Protein AF-A0AA38NUJ7-F1 (afdb_monomer_lite)

pLDDT: mean 80.72, std 14.23, range [39.41, 97.81]

Radius of gyration: 28.94 Å; chains: 1; bounding box: 55×50×82 Å

Foldseek 3Di:
DLVLLVVLLVLVVVLVVVVVVDDDDVCVVVSVVSVVVSVVCLVVLLVVLVVLQVVLVVQVVCVVVVVDDPPDDRDDRDDSVCSNVDDPPDPSPQPPPVDPPDPPDDDDCCRVPPVNVVVVVVVVVVVVVVVVVVVVVVVVVVVVVVVVVVVVVVVVVVVVCVVVVCPVVPVVVPD

Organism: NCBI:txid153919

Structure (mmCIF, N/CA/C/O backbone):
data_AF-A0AA38NUJ7-F1
#
_entry.id   AF-A0AA38NUJ7-F1
#
loop_
_atom_site.group_PDB
_atom_site.id
_atom_site.type_symbol
_atom_site.label_atom_id
_atom_site.label_alt_id
_atom_site.label_comp_id
_atom_site.label_asym_id
_atom_site.label_entity_id
_atom_site.label_seq_id
_atom_site.pdbx_PDB_ins_code
_atom_site.Cartn_x
_atom_site.Cartn_y
_atom_site.Cartn_z
_atom_site.occupancy
_atom_site.B_iso_or_equiv
_atom_site.auth_seq_id
_atom_site.auth_comp_id
_atom_site.auth_asym_id
_atom_site.auth_atom_id
_atom_site.pdbx_PDB_model_num
ATOM 1 N N . LEU A 1 1 ? 16.367 0.288 -6.755 1.00 78.50 1 LEU A N 1
ATOM 2 C CA . LEU A 1 1 ? 15.244 1.238 -6.542 1.00 78.50 1 LEU A CA 1
ATOM 3 C C . LEU A 1 1 ? 14.129 0.583 -5.737 1.00 78.50 1 LEU A C 1
ATOM 5 O O . LEU A 1 1 ? 13.836 1.089 -4.664 1.00 78.50 1 LEU A O 1
ATOM 9 N N . ARG A 1 2 ? 13.619 -0.570 -6.193 1.00 77.00 2 ARG A N 1
ATOM 10 C CA . ARG A 1 2 ? 12.658 -1.440 -5.487 1.00 77.00 2 ARG A CA 1
ATOM 11 C C . ARG A 1 2 ? 12.927 -1.575 -3.988 1.00 77.00 2 ARG A C 1
ATOM 13 O O . ARG A 1 2 ? 12.174 -1.025 -3.203 1.00 77.00 2 ARG A O 1
ATOM 20 N N . ALA A 1 3 ? 14.082 -2.123 -3.600 1.00 81.38 3 ALA A N 1
ATOM 21 C CA . ALA A 1 3 ? 14.458 -2.275 -2.188 1.00 81.38 3 ALA A CA 1
ATOM 22 C C . ALA A 1 3 ? 14.361 -0.975 -1.360 1.00 81.38 3 ALA A C 1
ATOM 24 O O . ALA A 1 3 ? 13.964 -1.012 -0.200 1.00 81.38 3 ALA A O 1
ATOM 25 N N . LYS A 1 4 ? 14.669 0.191 -1.952 1.00 83.19 4 LYS A N 1
ATOM 26 C CA . LYS A 1 4 ? 14.537 1.488 -1.266 1.00 83.19 4 LYS A CA 1
ATOM 27 C C . LYS A 1 4 ? 13.076 1.916 -1.104 1.00 83.19 4 LYS A C 1
ATOM 29 O O . LYS A 1 4 ? 12.737 2.478 -0.069 1.00 83.19 4 LYS A O 1
ATOM 34 N N . LEU A 1 5 ? 12.228 1.654 -2.099 1.00 82.31 5 LEU A N 1
ATOM 35 C CA . LEU A 1 5 ? 10.787 1.921 -2.030 1.00 82.31 5 LEU A CA 1
ATOM 36 C C . LEU A 1 5 ? 10.102 0.990 -1.026 1.00 82.31 5 LEU A C 1
ATOM 38 O O . LEU A 1 5 ? 9.347 1.458 -0.181 1.00 82.31 5 LEU A O 1
ATOM 42 N N . THR A 1 6 ? 10.440 -0.299 -1.058 1.00 81.06 6 THR A N 1
ATOM 43 C CA . THR A 1 6 ? 9.957 -1.314 -0.119 1.00 81.06 6 THR A CA 1
ATOM 44 C C . THR A 1 6 ? 10.355 -0.979 1.319 1.00 81.06 6 THR A C 1
ATOM 46 O O . THR A 1 6 ? 9.494 -0.927 2.194 1.00 81.06 6 THR A O 1
ATOM 49 N N . ALA A 1 7 ? 11.633 -0.663 1.564 1.00 84.56 7 ALA A N 1
ATOM 50 C CA . ALA A 1 7 ? 12.105 -0.243 2.883 1.00 84.56 7 ALA A CA 1
ATOM 51 C C . ALA A 1 7 ? 11.370 1.013 3.374 1.00 84.56 7 ALA A C 1
ATOM 53 O O . ALA A 1 7 ? 10.882 1.038 4.500 1.00 84.56 7 ALA A O 1
ATOM 54 N N . ARG A 1 8 ? 11.206 2.023 2.508 1.00 84.62 8 ARG A N 1
ATOM 55 C CA . ARG A 1 8 ? 10.468 3.247 2.847 1.00 84.62 8 ARG A CA 1
ATOM 56 C C . ARG A 1 8 ? 9.000 2.965 3.180 1.00 84.62 8 ARG A C 1
ATOM 58 O O . ARG A 1 8 ? 8.477 3.568 4.115 1.00 84.62 8 ARG A O 1
ATOM 65 N N . LYS A 1 9 ? 8.328 2.082 2.430 1.00 83.12 9 LYS A N 1
ATOM 66 C CA . LYS A 1 9 ? 6.929 1.689 2.683 1.00 83.12 9 LYS A CA 1
ATOM 67 C C . LYS A 1 9 ? 6.795 1.036 4.058 1.00 83.12 9 LYS A C 1
ATOM 69 O O . LYS A 1 9 ? 5.996 1.494 4.864 1.00 83.12 9 LYS A O 1
ATOM 74 N N . PHE A 1 10 ? 7.644 0.057 4.371 1.00 83.12 10 PHE A N 1
ATOM 75 C CA . PHE A 1 10 ? 7.625 -0.600 5.680 1.00 83.12 10 PHE A CA 1
ATOM 76 C C . PHE A 1 10 ? 7.986 0.336 6.839 1.00 83.12 10 PHE A C 1
ATOM 78 O O . PHE A 1 10 ? 7.387 0.237 7.910 1.00 83.12 10 PHE A O 1
ATOM 85 N N . GLU A 1 11 ? 8.929 1.261 6.641 1.00 82.56 11 GLU A N 1
ATOM 86 C CA . GLU A 1 11 ? 9.252 2.296 7.632 1.00 82.56 11 GLU A CA 1
ATOM 87 C C . GLU A 1 11 ? 8.034 3.180 7.938 1.00 82.56 11 GLU A C 1
ATOM 89 O O . GLU A 1 11 ? 7.756 3.456 9.107 1.00 82.56 11 GLU A O 1
ATOM 94 N N . ARG A 1 12 ? 7.265 3.565 6.910 1.00 81.50 12 ARG A N 1
ATOM 95 C CA . ARG A 1 12 ? 6.028 4.344 7.067 1.00 81.50 12 ARG A CA 1
ATOM 96 C C . ARG A 1 12 ? 4.909 3.541 7.735 1.00 81.50 12 ARG A C 1
ATOM 98 O O . ARG A 1 12 ? 4.315 4.023 8.694 1.00 81.50 12 ARG A O 1
ATOM 105 N N . ASP A 1 13 ? 4.674 2.303 7.311 1.00 80.69 13 ASP A N 1
ATOM 106 C CA . ASP A 1 13 ? 3.643 1.441 7.906 1.00 80.69 13 ASP A CA 1
ATOM 107 C C . ASP A 1 13 ? 3.924 1.155 9.389 1.00 80.69 13 ASP A C 1
ATOM 109 O O . ASP A 1 13 ? 3.007 1.064 10.209 1.00 80.69 13 ASP A O 1
ATOM 113 N N . ARG A 1 14 ? 5.205 1.026 9.761 1.00 79.62 14 ARG A N 1
ATOM 114 C CA . ARG A 1 14 ? 5.621 0.859 11.157 1.00 79.62 14 ARG A CA 1
ATOM 115 C C . ARG A 1 14 ? 5.268 2.088 11.999 1.00 79.62 14 ARG A C 1
ATOM 117 O O . ARG A 1 14 ? 4.772 1.903 13.109 1.00 79.62 14 ARG A O 1
ATOM 124 N N . LEU A 1 15 ? 5.472 3.298 11.470 1.00 73.31 15 LEU A N 1
ATOM 125 C CA . LEU A 1 15 ? 5.084 4.557 12.123 1.00 73.31 15 LEU A CA 1
ATOM 126 C C . LEU A 1 15 ? 3.566 4.664 12.318 1.00 73.31 15 LEU A C 1
ATOM 128 O O . LEU A 1 15 ? 3.093 4.983 13.411 1.00 73.31 15 LEU A O 1
ATOM 132 N N . GLU A 1 16 ? 2.794 4.344 11.280 1.00 74.44 16 GLU A N 1
ATOM 133 C CA . GLU A 1 16 ? 1.329 4.398 11.333 1.00 74.44 16 GLU A CA 1
ATOM 134 C C . GLU A 1 16 ? 0.752 3.390 12.346 1.00 74.44 16 GLU A C 1
ATOM 136 O O . GLU A 1 16 ? -0.205 3.690 13.064 1.00 74.44 16 GLU A O 1
ATOM 141 N N . ARG A 1 17 ? 1.350 2.195 12.469 1.00 71.12 17 ARG A N 1
ATOM 142 C CA . ARG A 1 17 ? 0.925 1.182 13.453 1.00 71.12 17 ARG A CA 1
ATOM 143 C C . ARG A 1 17 ? 1.297 1.541 14.889 1.00 71.12 17 ARG A C 1
ATOM 145 O O . ARG A 1 17 ? 0.504 1.241 15.781 1.00 71.12 17 ARG A O 1
ATOM 152 N N . SER A 1 18 ? 2.458 2.158 15.131 1.00 63.31 18 SER A N 1
ATOM 153 C CA . SER A 1 18 ? 2.802 2.654 16.473 1.00 63.31 18 SER A CA 1
ATOM 154 C C . SER A 1 18 ? 1.835 3.746 16.928 1.00 63.31 18 SER A C 1
ATOM 156 O O . SER A 1 18 ? 1.390 3.725 18.070 1.00 63.31 18 SER A O 1
ATOM 158 N N . PHE A 1 19 ? 1.404 4.621 16.012 1.00 61.31 19 PHE A N 1
ATOM 159 C CA . PHE A 1 19 ? 0.452 5.694 16.307 1.00 61.31 19 PHE A CA 1
ATOM 160 C C . PHE A 1 19 ? -0.906 5.179 16.811 1.00 61.31 19 PHE A C 1
ATOM 162 O O . PHE A 1 19 ? -1.463 5.716 17.761 1.00 61.31 19 PHE A O 1
ATOM 169 N N . ARG A 1 20 ? -1.428 4.088 16.230 1.00 63.75 20 ARG A N 1
ATOM 170 C CA . ARG A 1 20 ? -2.703 3.485 16.673 1.00 63.75 20 ARG A CA 1
ATOM 171 C C . ARG A 1 20 ? -2.634 2.845 18.064 1.00 63.75 20 ARG A C 1
ATOM 173 O O . ARG A 1 20 ? -3.677 2.503 18.610 1.00 63.75 20 ARG A O 1
ATOM 180 N N . ARG A 1 21 ? -1.432 2.630 18.614 1.00 61.84 21 ARG A N 1
ATOM 181 C CA . ARG A 1 21 ? -1.226 1.933 19.892 1.00 61.84 21 ARG A CA 1
ATOM 182 C C . ARG A 1 21 ? -0.945 2.866 21.071 1.00 61.84 21 ARG A C 1
ATOM 184 O O . ARG A 1 21 ? -1.144 2.425 22.197 1.00 61.84 21 ARG A O 1
ATOM 191 N N . GLN A 1 22 ? -0.514 4.111 20.851 1.00 57.75 22 GLN A N 1
ATOM 192 C CA . GLN A 1 22 ? -0.066 5.003 21.928 1.00 57.75 22 GLN A CA 1
ATOM 193 C C . GLN A 1 22 ? -0.509 6.458 21.710 1.00 57.75 22 GLN A C 1
ATOM 195 O O . GLN A 1 22 ? -0.141 7.104 20.732 1.00 57.75 22 GLN A O 1
ATOM 200 N N . ILE A 1 23 ? -1.286 6.975 22.666 1.00 56.97 23 ILE A N 1
ATOM 201 C CA . ILE A 1 23 ? -1.686 8.382 22.778 1.00 56.97 23 ILE A CA 1
ATOM 202 C C . ILE A 1 23 ? -0.879 8.976 23.939 1.00 56.97 23 ILE A C 1
ATOM 204 O O . ILE A 1 23 ? -1.382 9.041 25.055 1.00 56.97 23 ILE A O 1
ATOM 208 N N . ASP A 1 24 ? 0.382 9.362 23.722 1.00 58.28 24 ASP A N 1
ATOM 209 C CA . ASP A 1 24 ? 1.129 10.096 24.753 1.00 58.28 24 ASP A CA 1
ATOM 210 C C . ASP A 1 24 ? 2.102 11.148 24.184 1.00 58.28 24 ASP A C 1
ATOM 212 O O . ASP A 1 24 ? 2.649 11.022 23.086 1.00 58.28 24 ASP A O 1
ATOM 216 N N . SER A 1 25 ? 2.286 12.246 24.924 1.00 60.28 25 SER A N 1
ATOM 217 C CA . SER A 1 25 ? 2.902 13.499 24.437 1.00 60.28 25 SER A CA 1
ATOM 218 C C . SER A 1 25 ? 4.429 13.423 24.243 1.00 60.28 25 SER A C 1
ATOM 220 O O . SER A 1 25 ? 4.992 14.108 23.383 1.00 60.28 25 SER A O 1
ATOM 222 N N . SER A 1 26 ? 5.116 12.568 25.006 1.00 63.22 26 SER A N 1
ATOM 223 C CA . SER A 1 26 ? 6.579 12.388 24.966 1.00 63.22 26 SER A CA 1
ATOM 224 C C . SER A 1 26 ? 7.073 11.734 23.667 1.00 63.22 26 SER A C 1
ATOM 226 O O . SER A 1 26 ? 8.192 12.000 23.220 1.00 63.22 26 SER A O 1
ATOM 228 N N . GLU A 1 27 ? 6.220 10.954 23.004 1.00 64.50 27 GLU A N 1
ATOM 229 C CA . GLU A 1 27 ? 6.563 10.191 21.803 1.00 64.50 27 GLU A CA 1
ATOM 230 C C . GLU A 1 27 ? 6.464 11.027 20.513 1.00 64.50 27 GLU A C 1
ATOM 232 O O . GLU A 1 27 ? 7.077 10.691 19.500 1.00 64.50 27 GLU A O 1
ATOM 237 N N . ARG A 1 28 ? 5.818 12.203 20.567 1.00 65.69 28 ARG A N 1
ATOM 238 C CA . ARG A 1 28 ? 5.727 13.161 19.445 1.00 65.69 28 ARG A CA 1
ATOM 239 C C . ARG A 1 28 ? 7.088 13.627 18.922 1.00 65.69 28 ARG A C 1
ATOM 241 O O . ARG A 1 28 ? 7.255 13.851 17.726 1.00 65.69 28 ARG A O 1
ATOM 248 N N . LYS A 1 29 ? 8.087 13.760 19.801 1.00 69.75 29 LYS A N 1
ATOM 249 C CA . LYS A 1 29 ? 9.453 14.158 19.406 1.00 69.75 29 LYS A CA 1
ATOM 250 C C . LYS A 1 29 ? 10.195 13.027 18.689 1.00 69.75 29 LYS A C 1
ATOM 252 O O . LYS A 1 29 ? 10.901 13.283 17.717 1.00 69.75 29 LYS A O 1
ATOM 257 N N . LEU A 1 30 ? 10.004 11.784 19.137 1.00 69.06 30 LEU A N 1
ATOM 258 C CA . LEU A 1 30 ? 10.519 10.580 18.471 1.00 69.06 30 LEU A CA 1
ATOM 259 C C . LEU A 1 30 ? 9.860 10.376 17.101 1.00 69.06 30 LEU A C 1
ATOM 261 O O . LEU A 1 30 ? 10.546 10.043 16.132 1.00 69.06 30 LEU A O 1
ATOM 265 N N . GLN A 1 31 ? 8.557 10.649 17.003 1.00 68.88 31 GLN A N 1
ATOM 266 C CA . GLN A 1 31 ? 7.804 10.642 15.748 1.00 68.88 31 GLN A CA 1
ATOM 267 C C . GLN A 1 31 ? 8.374 11.659 14.763 1.00 68.88 31 GLN A C 1
ATOM 269 O O . GLN A 1 31 ? 8.784 11.266 13.677 1.00 68.88 31 GLN A O 1
ATOM 274 N N . HIS A 1 32 ? 8.512 12.928 15.164 1.00 74.94 32 HIS A N 1
ATOM 275 C CA . HIS A 1 32 ? 9.083 13.968 14.302 1.00 74.94 32 HIS A CA 1
ATOM 276 C C . HIS A 1 32 ? 10.490 13.595 13.818 1.00 74.94 32 HIS A C 1
ATOM 278 O O . HIS A 1 32 ? 10.800 13.709 12.636 1.00 74.94 32 HIS A O 1
ATOM 284 N N . HIS A 1 33 ? 11.335 13.060 14.706 1.00 78.00 33 HIS A N 1
ATOM 285 C CA . HIS A 1 33 ? 12.674 12.603 14.331 1.00 78.00 33 HIS A CA 1
ATOM 286 C C . HIS A 1 33 ? 12.662 11.482 13.287 1.00 78.00 33 HIS A C 1
ATOM 288 O O . HIS A 1 33 ? 13.510 11.468 12.387 1.00 78.00 33 HIS A O 1
ATOM 294 N N . THR A 1 34 ? 11.722 10.546 13.413 1.00 70.94 34 THR A N 1
ATOM 295 C CA . THR A 1 34 ? 11.612 9.385 12.526 1.00 70.94 34 THR A CA 1
ATOM 296 C C . THR A 1 34 ? 10.945 9.760 11.202 1.00 70.94 34 THR A C 1
ATOM 298 O O . THR A 1 34 ? 11.441 9.374 10.146 1.00 70.94 34 THR A O 1
ATOM 301 N N . GLU A 1 35 ? 9.898 10.587 11.221 1.00 79.62 35 GLU A N 1
ATOM 302 C CA . GLU A 1 35 ? 9.297 11.182 10.023 1.00 79.62 35 GLU A CA 1
ATOM 303 C C . GLU A 1 35 ? 10.316 12.004 9.236 1.00 79.62 35 GLU A C 1
ATOM 305 O O . GLU A 1 35 ? 10.423 11.852 8.020 1.00 79.62 35 GLU A O 1
ATOM 310 N N . ASP A 1 36 ? 11.119 12.824 9.915 1.00 82.88 36 ASP A N 1
ATOM 311 C CA . ASP A 1 36 ? 12.195 13.566 9.269 1.00 82.88 36 ASP A CA 1
ATOM 312 C C . ASP A 1 36 ? 13.250 12.624 8.686 1.00 82.88 36 ASP A C 1
ATOM 314 O O . ASP A 1 36 ? 13.791 12.882 7.613 1.00 82.88 36 ASP A O 1
ATOM 318 N N . ALA A 1 37 ? 13.572 11.522 9.371 1.00 80.12 37 ALA A N 1
ATOM 319 C CA . ALA A 1 37 ? 14.517 10.532 8.859 1.00 80.12 37 ALA A CA 1
ATOM 320 C C . ALA A 1 37 ? 14.010 9.865 7.575 1.00 80.12 37 ALA A C 1
ATOM 322 O O . ALA A 1 37 ? 14.800 9.691 6.643 1.00 80.12 37 ALA A O 1
ATOM 323 N N . VAL A 1 38 ? 12.709 9.570 7.496 1.00 81.25 38 VAL A N 1
ATOM 324 C CA . VAL A 1 38 ? 12.056 9.081 6.276 1.00 81.25 38 VAL A CA 1
ATOM 325 C C . VAL A 1 38 ? 12.094 10.160 5.188 1.00 81.25 38 VAL A C 1
ATOM 327 O O . VAL A 1 38 ? 12.643 9.916 4.115 1.00 81.25 38 VAL A O 1
ATOM 330 N N . LYS A 1 39 ? 11.631 11.385 5.478 1.00 83.06 39 LYS A N 1
ATOM 331 C CA . LYS A 1 39 ? 11.592 12.507 4.516 1.00 83.06 39 LYS A CA 1
ATOM 332 C C . LYS A 1 39 ? 12.966 12.861 3.947 1.00 83.06 39 LYS A C 1
ATOM 334 O O . LYS A 1 39 ? 13.077 13.183 2.769 1.00 83.06 39 LYS A O 1
ATOM 339 N N . ARG A 1 40 ? 14.041 12.758 4.738 1.00 85.38 40 ARG A N 1
ATOM 340 C CA . ARG A 1 40 ? 15.419 12.999 4.263 1.00 85.38 40 ARG A CA 1
ATOM 341 C C . ARG A 1 40 ? 15.849 12.033 3.154 1.00 85.38 40 ARG A C 1
ATOM 343 O O . ARG A 1 40 ? 16.733 12.369 2.370 1.00 85.38 40 ARG A O 1
ATOM 350 N N . ARG A 1 41 ? 15.260 10.837 3.080 1.00 82.56 41 ARG A N 1
ATOM 351 C CA . ARG A 1 41 ? 15.604 9.814 2.079 1.00 82.56 41 ARG A CA 1
ATOM 352 C C . ARG A 1 41 ? 14.818 9.978 0.776 1.00 82.56 41 ARG A C 1
ATOM 354 O O . ARG A 1 41 ? 15.299 9.526 -0.266 1.00 82.56 41 ARG A O 1
ATOM 361 N N . ASP A 1 42 ? 13.678 10.665 0.813 1.00 86.94 42 ASP A N 1
ATOM 362 C CA . ASP A 1 42 ? 12.760 10.829 -0.322 1.00 86.94 42 ASP A CA 1
ATOM 363 C C . ASP A 1 42 ? 13.429 11.426 -1.572 1.00 86.94 42 ASP A C 1
ATOM 365 O O . ASP A 1 42 ? 13.339 10.798 -2.632 1.00 86.94 42 ASP A O 1
ATOM 369 N N . PRO A 1 43 ? 14.210 12.525 -1.492 1.00 89.06 43 PRO A N 1
ATOM 370 C CA . PRO A 1 43 ? 14.864 13.095 -2.672 1.00 89.06 43 PRO A CA 1
ATOM 371 C C . PRO A 1 43 ? 15.854 12.128 -3.332 1.00 89.06 43 PRO A C 1
ATOM 373 O O . PRO A 1 43 ? 16.002 12.099 -4.555 1.00 89.06 43 PRO A O 1
ATOM 376 N N . GLY A 1 44 ? 16.531 11.300 -2.530 1.00 89.44 44 GLY A N 1
ATOM 377 C CA . GLY A 1 44 ? 17.456 10.285 -3.031 1.00 89.44 44 GLY A CA 1
ATOM 378 C C . GLY A 1 44 ? 16.739 9.156 -3.772 1.00 89.44 44 GLY A C 1
ATOM 379 O O . GLY A 1 44 ? 17.262 8.635 -4.762 1.00 89.44 44 GLY A O 1
ATOM 380 N N . ILE A 1 45 ? 15.539 8.791 -3.317 1.00 87.00 45 ILE A N 1
ATOM 381 C CA . ILE A 1 45 ? 14.684 7.797 -3.972 1.00 87.00 45 ILE A CA 1
ATOM 382 C C . ILE A 1 45 ? 14.096 8.375 -5.265 1.00 87.00 45 ILE A C 1
ATOM 384 O O . ILE A 1 45 ? 14.177 7.720 -6.304 1.00 87.00 45 ILE A O 1
ATOM 388 N N . GLU A 1 46 ? 13.617 9.621 -5.251 1.00 89.88 46 GLU A N 1
ATOM 389 C CA . GLU A 1 46 ? 13.157 10.320 -6.457 1.00 89.88 46 GLU A CA 1
ATOM 390 C C . GLU A 1 46 ? 14.256 10.442 -7.514 1.00 89.88 46 GLU A C 1
ATOM 392 O O . GLU A 1 46 ? 14.036 10.143 -8.688 1.00 89.88 46 GLU A O 1
ATOM 397 N N . ALA A 1 47 ? 15.464 10.852 -7.118 1.00 90.69 47 ALA A N 1
ATOM 398 C CA . ALA A 1 47 ? 16.593 10.972 -8.034 1.00 90.69 47 ALA A CA 1
ATOM 399 C C . ALA A 1 47 ? 16.976 9.618 -8.652 1.00 90.69 47 ALA A C 1
ATOM 401 O O . ALA A 1 47 ? 17.432 9.557 -9.797 1.00 90.69 47 ALA A O 1
ATOM 402 N N . LEU A 1 48 ? 16.802 8.524 -7.908 1.00 90.00 48 LEU A N 1
ATOM 403 C CA . LEU A 1 48 ? 17.021 7.175 -8.416 1.00 90.00 48 LEU A CA 1
ATOM 404 C C . LEU A 1 48 ? 15.913 6.749 -9.392 1.00 90.00 48 LEU A C 1
ATOM 406 O O . LEU A 1 48 ? 16.228 6.189 -10.439 1.00 90.00 48 LEU A O 1
ATOM 410 N N . ALA A 1 49 ? 14.648 7.068 -9.102 1.00 88.81 49 ALA A N 1
ATOM 411 C CA . ALA A 1 49 ? 13.523 6.837 -10.011 1.00 88.81 49 ALA A CA 1
ATOM 412 C C . ALA A 1 49 ? 13.669 7.616 -11.327 1.00 88.81 49 ALA A C 1
ATOM 414 O O . ALA A 1 49 ? 13.504 7.051 -12.405 1.00 88.81 49 ALA A O 1
ATOM 415 N N . ARG A 1 50 ? 14.086 8.887 -11.266 1.00 90.75 50 ARG A N 1
ATOM 416 C CA . ARG A 1 50 ? 14.373 9.693 -12.466 1.00 90.75 50 ARG A CA 1
ATOM 417 C C . ARG A 1 50 ? 15.485 9.074 -13.313 1.00 90.75 50 ARG A C 1
ATOM 419 O O . ARG A 1 50 ? 15.345 8.988 -14.529 1.00 90.75 50 ARG A O 1
ATOM 426 N N . ARG A 1 51 ? 16.568 8.606 -12.680 1.00 91.81 51 ARG A N 1
ATOM 427 C CA . ARG A 1 51 ? 17.662 7.908 -13.378 1.00 91.81 51 ARG A CA 1
ATOM 428 C C . ARG A 1 51 ? 17.177 6.636 -14.066 1.00 91.81 51 ARG A C 1
ATOM 430 O O . ARG A 1 51 ? 17.464 6.456 -15.244 1.00 91.81 51 ARG A O 1
ATOM 437 N N . TYR A 1 52 ? 16.408 5.808 -13.363 1.00 89.81 52 TYR A N 1
ATOM 438 C CA . TYR A 1 52 ? 15.796 4.608 -13.934 1.00 89.81 52 TYR A CA 1
ATOM 439 C C . TYR A 1 52 ? 14.908 4.932 -15.146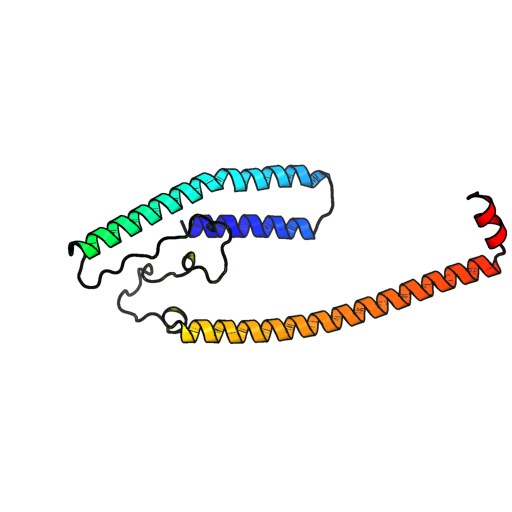 1.00 89.81 52 TYR A C 1
ATOM 441 O O . TYR A 1 52 ? 15.071 4.340 -16.209 1.00 89.81 52 TYR A O 1
ATOM 449 N N . ASN A 1 53 ? 14.033 5.933 -15.039 1.00 90.75 53 ASN A N 1
ATOM 450 C CA . ASN A 1 53 ? 13.165 6.331 -16.150 1.00 90.75 53 ASN A CA 1
ATOM 451 C C . ASN A 1 53 ? 13.955 6.847 -17.359 1.00 90.75 53 ASN A C 1
ATOM 453 O O . ASN A 1 53 ? 13.557 6.613 -18.498 1.00 90.75 53 ASN A O 1
ATOM 457 N N . ASN A 1 54 ? 15.081 7.527 -17.132 1.00 93.12 54 ASN A N 1
ATOM 458 C CA . ASN A 1 54 ? 15.970 7.938 -18.217 1.00 93.12 54 ASN A CA 1
ATOM 459 C C . ASN A 1 54 ? 16.606 6.726 -18.913 1.00 93.12 54 ASN A C 1
ATOM 461 O O . ASN A 1 54 ? 16.648 6.702 -20.138 1.00 93.12 54 ASN A O 1
ATOM 465 N N . LEU A 1 55 ? 17.023 5.699 -18.164 1.00 91.62 55 LEU A N 1
ATOM 466 C CA . LEU A 1 55 ? 17.499 4.432 -18.736 1.00 91.62 55 LEU A CA 1
ATOM 467 C C . LEU A 1 55 ? 16.417 3.747 -19.585 1.00 91.62 55 LEU A C 1
ATOM 469 O O . LEU A 1 55 ? 16.702 3.338 -20.709 1.00 91.62 55 LEU A O 1
ATOM 473 N N . CYS A 1 56 ? 15.171 3.695 -19.103 1.00 89.94 56 CYS A N 1
ATOM 474 C CA . CYS A 1 56 ? 14.045 3.125 -19.856 1.00 89.94 56 CYS A CA 1
ATOM 475 C C . CYS A 1 56 ? 13.819 3.858 -21.189 1.00 89.94 56 CYS A C 1
ATOM 477 O O . CYS A 1 56 ? 13.595 3.225 -22.224 1.00 89.94 56 CYS A O 1
ATOM 479 N N . LYS A 1 57 ? 13.935 5.194 -21.188 1.00 91.94 57 LYS A N 1
ATOM 480 C CA . LYS A 1 57 ? 13.867 6.010 -22.411 1.00 91.94 57 LYS A CA 1
ATOM 481 C C . LYS A 1 57 ? 15.007 5.684 -23.371 1.00 91.94 57 LYS A C 1
ATOM 483 O O . LYS A 1 57 ? 14.736 5.406 -24.535 1.00 91.94 57 LYS A O 1
ATOM 488 N N . SER A 1 58 ? 16.249 5.636 -22.886 1.00 92.50 58 SER A N 1
ATOM 489 C CA . SER A 1 58 ? 17.408 5.282 -23.714 1.00 92.50 58 SER A CA 1
ATOM 490 C C . SER A 1 58 ? 17.269 3.886 -24.332 1.00 92.50 58 SER A C 1
ATOM 492 O O . SER A 1 58 ? 17.563 3.701 -25.510 1.00 92.50 58 SER A O 1
ATOM 494 N N . MET A 1 59 ? 16.778 2.900 -23.573 1.00 89.31 59 MET A N 1
ATOM 495 C CA . MET A 1 59 ? 16.513 1.551 -24.091 1.00 89.31 59 MET A CA 1
ATOM 496 C C . MET A 1 59 ? 15.420 1.557 -25.163 1.00 89.31 59 MET A C 1
ATOM 498 O O . MET A 1 59 ? 15.611 0.977 -26.231 1.00 89.31 59 MET A O 1
ATOM 502 N N . SER A 1 60 ? 14.320 2.275 -24.926 1.00 89.69 60 SER A N 1
ATOM 503 C CA . SER A 1 60 ? 13.235 2.435 -25.906 1.00 89.69 60 SER A CA 1
ATOM 504 C C . SER A 1 60 ? 13.733 3.072 -27.209 1.00 89.69 60 SER A C 1
ATOM 506 O O . SER A 1 60 ? 13.362 2.648 -28.304 1.00 89.69 60 SER A O 1
ATOM 508 N N . GLU A 1 61 ? 14.618 4.064 -27.110 1.00 93.44 61 GLU A N 1
ATOM 509 C CA . GLU A 1 61 ? 15.252 4.692 -28.269 1.00 93.44 61 GLU A CA 1
ATOM 510 C C . GLU A 1 61 ? 16.173 3.727 -29.022 1.00 93.44 61 GLU A C 1
ATOM 512 O O . GLU A 1 61 ? 16.114 3.677 -30.251 1.00 93.44 61 GLU A O 1
ATOM 517 N N . MET A 1 62 ? 16.981 2.925 -28.322 1.00 91.50 62 MET A N 1
ATOM 518 C CA . MET A 1 62 ? 17.842 1.916 -28.953 1.00 91.50 62 MET A CA 1
ATOM 519 C C . MET A 1 62 ? 17.038 0.832 -29.680 1.00 91.50 62 MET A C 1
ATOM 521 O O . MET A 1 62 ? 17.412 0.444 -30.789 1.00 91.50 62 MET A O 1
ATOM 525 N N . ILE A 1 63 ? 15.915 0.393 -29.101 1.00 89.75 63 ILE A N 1
ATOM 526 C CA . ILE A 1 63 ? 14.979 -0.544 -29.740 1.00 89.75 63 ILE A CA 1
ATOM 527 C C . ILE A 1 63 ? 14.387 0.088 -31.003 1.00 89.75 63 ILE A C 1
ATOM 529 O O . ILE A 1 63 ? 14.448 -0.508 -32.079 1.00 89.75 63 ILE A O 1
ATOM 533 N N . ARG A 1 64 ? 13.905 1.335 -30.916 1.00 91.00 64 ARG A N 1
ATOM 534 C CA . ARG A 1 64 ? 13.367 2.078 -32.069 1.00 91.00 64 ARG A CA 1
ATOM 535 C C . ARG A 1 64 ? 14.395 2.235 -33.193 1.00 91.00 64 ARG A C 1
ATOM 537 O O . ARG A 1 64 ? 14.047 2.123 -34.364 1.00 91.00 64 ARG A O 1
ATOM 544 N N . LEU A 1 65 ? 15.658 2.482 -32.845 1.00 93.69 65 LEU A N 1
ATOM 545 C CA . LEU A 1 65 ? 16.769 2.613 -33.793 1.00 93.69 65 LEU A CA 1
ATOM 546 C C . LEU A 1 65 ? 17.296 1.261 -34.313 1.00 93.69 65 LEU A C 1
ATOM 548 O O . LEU A 1 65 ? 18.274 1.256 -35.060 1.00 93.69 65 LEU A O 1
ATOM 552 N N . LYS A 1 66 ? 16.682 0.128 -33.929 1.00 86.94 66 LYS A N 1
ATOM 553 C CA . LYS A 1 66 ? 17.115 -1.244 -34.259 1.00 86.94 66 LYS A CA 1
ATOM 554 C C . LYS A 1 66 ? 18.569 -1.543 -33.874 1.00 86.94 66 LYS A C 1
ATOM 556 O O . LYS A 1 66 ? 19.253 -2.316 -34.536 1.00 86.94 66 LYS A O 1
ATOM 561 N N . ARG A 1 67 ? 19.047 -0.907 -32.801 1.00 89.88 67 ARG A N 1
ATOM 562 C CA . ARG A 1 67 ? 20.377 -1.142 -32.211 1.00 89.88 67 ARG A CA 1
ATOM 563 C C . ARG A 1 67 ? 20.333 -2.096 -31.016 1.00 89.88 67 ARG A C 1
ATOM 565 O O . ARG A 1 67 ? 21.380 -2.428 -30.475 1.00 89.88 67 ARG A O 1
ATOM 572 N N . ALA A 1 68 ? 19.137 -2.498 -30.593 1.00 86.62 68 ALA A N 1
ATOM 573 C CA . ALA A 1 68 ? 18.931 -3.477 -29.536 1.00 86.62 68 ALA A CA 1
ATOM 574 C C . ALA A 1 68 ? 18.883 -4.914 -30.102 1.00 86.62 68 ALA A C 1
ATOM 576 O O . ALA A 1 68 ? 18.578 -5.084 -31.287 1.00 86.62 68 ALA A O 1
ATOM 577 N N . PRO A 1 69 ? 19.152 -5.940 -29.273 1.00 85.56 69 PRO A N 1
ATOM 578 C CA . PRO A 1 69 ? 18.970 -7.343 -29.6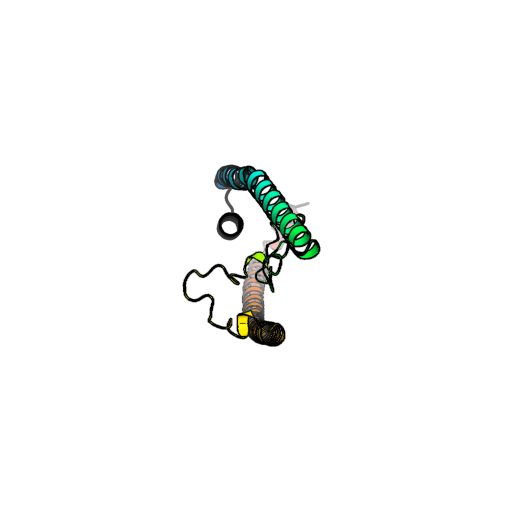41 1.00 85.56 69 PRO A CA 1
ATOM 579 C C . PRO A 1 69 ? 17.559 -7.653 -30.161 1.00 85.56 69 PRO A C 1
ATOM 581 O O . PRO A 1 69 ? 16.590 -6.955 -29.847 1.00 85.56 69 PRO A O 1
ATOM 584 N N . MET A 1 70 ? 17.438 -8.724 -30.949 1.00 74.12 70 MET A N 1
ATOM 585 C CA . MET A 1 70 ? 16.145 -9.188 -31.455 1.00 74.12 70 MET A CA 1
ATOM 586 C C . MET A 1 70 ? 15.216 -9.526 -30.280 1.00 74.12 70 MET A C 1
ATOM 588 O O . MET A 1 70 ? 15.643 -10.163 -29.323 1.00 74.12 70 MET A O 1
ATOM 592 N N . ASN A 1 71 ? 13.961 -9.074 -30.355 1.00 76.31 71 ASN A N 1
ATOM 593 C CA . ASN A 1 71 ? 12.940 -9.210 -29.305 1.00 76.31 71 ASN A CA 1
ATOM 594 C C . ASN A 1 71 ? 13.239 -8.475 -27.982 1.00 76.31 71 ASN A C 1
ATOM 596 O O . ASN A 1 71 ? 12.581 -8.743 -26.980 1.00 76.31 71 ASN A O 1
ATOM 600 N N . ALA A 1 72 ? 14.180 -7.524 -27.955 1.00 79.00 72 ALA A N 1
ATOM 601 C CA . ALA A 1 72 ? 14.389 -6.692 -26.773 1.00 79.00 72 ALA A CA 1
ATOM 602 C C . ALA A 1 72 ? 13.153 -5.821 -26.477 1.00 79.00 72 ALA A C 1
ATOM 604 O O . ALA A 1 72 ? 12.695 -5.059 -27.332 1.00 79.00 72 ALA A O 1
ATOM 605 N N . VAL A 1 73 ? 12.650 -5.901 -25.243 1.00 81.69 73 VAL A N 1
ATOM 606 C CA . VAL A 1 73 ? 11.529 -5.096 -24.736 1.00 81.69 73 VAL A CA 1
ATOM 607 C C . VAL A 1 73 ? 12.059 -4.099 -23.707 1.00 81.69 73 VAL A C 1
ATOM 609 O O . VAL A 1 73 ? 12.842 -4.455 -22.828 1.00 81.69 73 VAL A O 1
ATOM 612 N N . ALA A 1 74 ? 11.662 -2.829 -23.823 1.00 83.50 74 ALA A N 1
ATOM 613 C CA . ALA A 1 74 ? 12.043 -1.815 -22.845 1.00 83.50 74 ALA A CA 1
ATOM 614 C C . ALA A 1 74 ? 11.265 -2.013 -21.531 1.00 83.50 74 ALA A C 1
ATOM 616 O O . ALA A 1 74 ? 10.056 -2.252 -21.581 1.00 83.50 74 ALA A O 1
ATOM 617 N N . PRO A 1 75 ? 11.909 -1.837 -20.365 1.00 83.12 75 PRO A N 1
ATOM 618 C CA . PRO A 1 75 ? 11.207 -1.823 -19.087 1.00 83.12 75 PRO A CA 1
ATOM 619 C C . PRO A 1 75 ? 10.189 -0.677 -19.000 1.00 83.12 75 PRO A C 1
ATOM 621 O O . PRO A 1 75 ? 10.386 0.395 -19.583 1.00 83.12 75 PRO A O 1
ATOM 624 N N . LEU A 1 76 ? 9.121 -0.882 -18.223 1.00 82.81 76 LEU A N 1
ATOM 625 C CA . LEU A 1 76 ? 8.099 0.135 -17.982 1.00 82.81 76 LEU A CA 1
ATOM 626 C C . LEU A 1 76 ? 8.640 1.256 -17.071 1.00 82.81 76 LEU A C 1
ATOM 628 O O . LEU A 1 76 ? 9.185 0.974 -16.002 1.00 82.81 76 LEU A O 1
ATOM 632 N N . PRO A 1 77 ? 8.486 2.539 -17.448 1.00 85.12 77 PRO A N 1
ATOM 633 C CA . PRO A 1 77 ? 8.892 3.649 -16.597 1.00 85.12 77 PRO A CA 1
ATOM 634 C C . PRO A 1 77 ? 7.989 3.762 -15.362 1.00 85.12 77 PRO A C 1
ATOM 636 O O . PRO A 1 77 ? 6.779 3.565 -15.431 1.00 85.12 77 PRO A O 1
ATOM 639 N N . ILE A 1 78 ? 8.574 4.165 -14.235 1.00 84.12 78 ILE A N 1
ATOM 640 C CA . ILE A 1 78 ? 7.866 4.307 -12.958 1.00 84.12 78 ILE A CA 1
ATOM 641 C C . ILE A 1 78 ? 7.217 5.698 -12.875 1.00 84.12 78 ILE A C 1
ATOM 643 O O . ILE A 1 78 ? 7.912 6.705 -13.083 1.00 84.12 78 ILE A O 1
ATOM 647 N N . PRO A 1 79 ? 5.926 5.807 -12.517 1.00 83.19 79 PRO A N 1
ATOM 648 C CA . PRO A 1 79 ? 5.271 7.093 -12.311 1.00 83.19 79 PRO A CA 1
ATOM 649 C C . PRO A 1 79 ? 5.891 7.827 -11.115 1.00 83.19 79 PRO A C 1
ATOM 651 O O . PRO A 1 79 ? 5.739 7.443 -9.960 1.00 83.19 79 PRO A O 1
ATOM 654 N N . THR A 1 80 ? 6.597 8.931 -11.371 1.00 82.06 80 THR A N 1
ATOM 655 C CA . THR A 1 80 ? 7.290 9.673 -10.303 1.00 8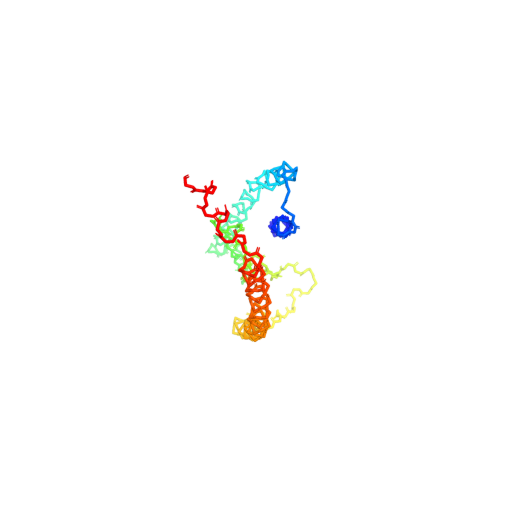2.06 80 THR A CA 1
ATOM 656 C C . THR A 1 80 ? 6.350 10.491 -9.420 1.00 82.06 80 THR A C 1
ATOM 658 O O . THR A 1 80 ? 6.740 10.854 -8.318 1.00 82.06 80 THR A O 1
ATOM 661 N N . LYS A 1 81 ? 5.136 10.811 -9.897 1.00 80.69 81 LYS A N 1
ATOM 662 C CA . LYS A 1 81 ? 4.131 11.568 -9.126 1.00 80.69 81 LYS A CA 1
ATOM 663 C C . LYS A 1 81 ? 3.537 10.743 -7.982 1.00 80.69 81 LYS A C 1
ATOM 665 O O . LYS A 1 81 ? 3.268 11.288 -6.921 1.00 80.69 81 LYS A O 1
ATOM 670 N N . GLU A 1 82 ? 3.390 9.441 -8.194 1.00 78.81 82 GLU A N 1
ATOM 671 C CA . GLU A 1 82 ? 2.781 8.495 -7.249 1.00 78.81 82 GLU A CA 1
ATOM 672 C C . GLU A 1 82 ? 3.829 7.558 -6.634 1.00 78.81 82 GLU A C 1
ATOM 674 O O . GLU A 1 82 ? 3.501 6.557 -6.011 1.00 78.81 82 GLU A O 1
ATOM 679 N N . LEU A 1 83 ? 5.113 7.922 -6.738 1.00 82.62 83 LEU A N 1
ATOM 680 C CA . LEU A 1 83 ? 6.256 7.091 -6.348 1.00 82.62 83 LEU A CA 1
ATOM 681 C C . LEU A 1 83 ? 6.192 6.572 -4.901 1.00 82.62 83 LEU A C 1
ATOM 683 O O . LEU A 1 83 ? 6.778 5.541 -4.586 1.00 82.62 83 LEU A O 1
ATOM 687 N N . PHE A 1 84 ? 5.518 7.299 -4.010 1.00 83.69 84 PHE A N 1
ATOM 688 C CA . PHE A 1 84 ? 5.377 6.945 -2.595 1.00 83.69 84 PHE A CA 1
ATOM 689 C C . PHE A 1 84 ? 3.975 6.458 -2.212 1.00 83.69 84 PHE A C 1
ATOM 691 O O . PHE A 1 84 ? 3.776 6.003 -1.079 1.00 83.69 84 PHE A O 1
ATOM 698 N N . SER A 1 85 ? 3.033 6.510 -3.154 1.00 81.00 85 SER A N 1
ATOM 699 C CA . SER A 1 85 ? 1.683 5.956 -3.038 1.00 81.00 85 SER A CA 1
ATOM 700 C C . SER A 1 85 ? 1.662 4.515 -3.550 1.00 81.00 85 SER A C 1
ATOM 702 O O . SER A 1 85 ? 0.813 4.149 -4.351 1.00 81.00 85 SER A O 1
ATOM 704 N N . LEU A 1 86 ? 2.644 3.723 -3.111 1.00 75.56 86 LEU A N 1
ATOM 705 C CA . LEU A 1 86 ? 2.898 2.404 -3.670 1.00 75.56 86 LEU A CA 1
ATOM 706 C C . LEU A 1 86 ? 1.774 1.428 -3.289 1.00 75.56 86 LEU A C 1
ATOM 708 O O . LEU A 1 86 ? 1.674 1.054 -2.110 1.00 75.56 86 LEU A O 1
ATOM 712 N N . ASP A 1 87 ? 0.981 0.978 -4.253 1.00 74.94 87 ASP A N 1
ATOM 713 C CA . ASP A 1 87 ? -0.011 -0.081 -4.054 1.00 74.94 87 ASP A CA 1
ATOM 714 C C . ASP A 1 87 ? 0.611 -1.468 -4.291 1.00 74.94 87 ASP A C 1
ATOM 716 O O . ASP A 1 87 ? 1.742 -1.586 -4.760 1.00 74.94 87 ASP A O 1
ATOM 720 N N . ILE A 1 88 ? -0.070 -2.535 -3.877 1.00 67.00 88 ILE A N 1
ATOM 721 C CA . ILE A 1 88 ? 0.351 -3.933 -4.066 1.00 67.00 88 ILE A CA 1
ATOM 722 C C . ILE A 1 88 ? 0.360 -4.298 -5.560 1.00 67.00 88 ILE A C 1
ATOM 724 O O . ILE A 1 88 ? 1.172 -5.116 -5.983 1.00 67.00 88 ILE A O 1
ATOM 728 N N . ASP A 1 89 ? -0.485 -3.642 -6.353 1.00 67.94 89 ASP A N 1
ATOM 729 C CA . ASP A 1 89 ? -0.658 -3.910 -7.782 1.00 67.94 89 ASP A CA 1
ATOM 730 C C . ASP A 1 89 ? 0.319 -3.140 -8.684 1.00 67.94 89 ASP A C 1
ATOM 732 O O . ASP A 1 89 ? 0.320 -3.325 -9.903 1.00 67.94 89 ASP A O 1
ATOM 736 N N . ASP A 1 90 ? 1.162 -2.280 -8.111 1.00 76.88 90 ASP A N 1
ATOM 737 C CA . ASP A 1 90 ? 2.098 -1.478 -8.889 1.00 76.88 90 ASP A CA 1
ATOM 738 C C . ASP A 1 90 ? 3.162 -2.352 -9.571 1.00 76.88 90 ASP A C 1
ATOM 740 O O . ASP A 1 90 ? 3.826 -3.173 -8.939 1.00 76.88 90 ASP A O 1
ATOM 744 N N . SER A 1 91 ? 3.431 -2.079 -10.852 1.00 71.31 91 SER A N 1
ATOM 745 C CA . SER A 1 91 ? 4.460 -2.761 -11.671 1.00 71.31 91 SER A CA 1
ATOM 746 C C . SER A 1 91 ? 5.881 -2.731 -11.087 1.00 71.31 91 SER A C 1
ATOM 748 O O . SER A 1 91 ? 6.775 -3.471 -11.500 1.00 71.31 91 SER A O 1
ATOM 750 N N . ILE A 1 92 ? 6.120 -1.888 -10.081 1.00 73.12 92 ILE A N 1
ATOM 751 C CA . ILE A 1 92 ? 7.363 -1.886 -9.312 1.00 73.12 92 ILE A CA 1
ATOM 752 C C . ILE A 1 92 ? 7.632 -3.229 -8.621 1.00 73.12 92 ILE A C 1
ATOM 754 O O . ILE A 1 92 ? 8.799 -3.532 -8.369 1.00 73.12 92 ILE A O 1
ATOM 758 N N . TRP A 1 93 ? 6.590 -4.014 -8.339 1.00 72.31 93 TRP A N 1
ATOM 759 C CA . TRP A 1 93 ? 6.674 -5.332 -7.713 1.00 72.31 93 TRP A CA 1
ATOM 760 C C . TRP A 1 93 ? 6.909 -6.479 -8.703 1.00 72.31 93 TRP A C 1
ATOM 762 O O . TRP A 1 93 ? 7.230 -7.577 -8.260 1.00 72.31 93 TRP A O 1
ATOM 772 N N . ASP A 1 94 ? 6.805 -6.247 -10.016 1.00 69.56 94 ASP A N 1
ATOM 773 C CA . ASP A 1 94 ? 7.004 -7.300 -11.016 1.00 69.56 94 ASP A CA 1
ATOM 774 C C . ASP A 1 94 ? 8.494 -7.681 -11.116 1.00 69.56 94 ASP A C 1
ATOM 776 O O . ASP A 1 94 ? 9.320 -6.901 -11.599 1.00 69.56 94 ASP A O 1
ATOM 780 N N . ASP A 1 95 ? 8.859 -8.896 -10.704 1.00 59.53 95 ASP A N 1
ATOM 781 C CA . ASP A 1 95 ? 10.242 -9.405 -10.772 1.00 59.53 95 ASP A CA 1
ATOM 782 C C . ASP A 1 95 ? 10.570 -10.110 -12.101 1.00 59.53 95 ASP A C 1
ATOM 784 O O . ASP A 1 95 ? 11.335 -11.067 -12.170 1.00 59.53 95 ASP A O 1
ATOM 788 N N . ILE A 1 96 ? 9.936 -9.660 -13.184 1.00 58.91 96 ILE A N 1
ATOM 789 C CA . ILE A 1 96 ? 10.060 -10.292 -14.499 1.00 58.91 96 ILE A CA 1
ATOM 790 C C . ILE A 1 96 ? 11.480 -10.055 -15.038 1.00 58.91 96 ILE A C 1
ATOM 792 O O . ILE A 1 96 ? 11.874 -8.910 -15.268 1.00 58.91 96 ILE A O 1
ATOM 796 N N . GLY A 1 97 ? 12.228 -11.142 -15.259 1.00 55.97 97 GLY A N 1
ATOM 797 C CA . GLY A 1 97 ? 13.519 -11.130 -15.960 1.00 55.97 97 GLY A CA 1
ATOM 798 C C . GLY A 1 97 ? 14.729 -10.668 -15.140 1.00 55.97 97 GLY A C 1
ATOM 799 O O . GLY A 1 97 ? 15.699 -10.196 -15.725 1.00 55.97 97 GLY A O 1
ATOM 800 N N . LEU A 1 98 ? 14.670 -10.744 -13.804 1.00 58.56 98 LEU A N 1
ATOM 801 C CA . LEU A 1 98 ? 15.823 -10.499 -12.917 1.00 58.56 98 LEU A CA 1
ATOM 802 C C . LEU A 1 98 ? 16.277 -11.745 -12.143 1.00 58.56 98 LEU A C 1
ATOM 804 O O . LEU A 1 98 ? 17.141 -11.634 -11.276 1.00 58.56 98 LEU A O 1
ATOM 808 N N . ASN A 1 99 ? 15.683 -12.906 -12.421 1.00 56.88 99 ASN A N 1
ATOM 809 C CA . ASN A 1 99 ? 16.088 -14.154 -11.795 1.00 56.88 99 ASN A CA 1
ATOM 810 C C . ASN A 1 99 ? 17.261 -14.734 -12.597 1.00 56.88 99 ASN A C 1
ATOM 812 O O . ASN A 1 99 ? 17.085 -15.060 -13.764 1.00 56.88 99 ASN A O 1
ATOM 816 N N . ASP A 1 100 ? 18.439 -14.846 -11.977 1.00 55.25 100 ASP A N 1
ATOM 817 C CA . ASP A 1 100 ? 19.644 -15.416 -12.612 1.00 55.25 100 ASP A CA 1
ATOM 818 C C . ASP A 1 100 ? 19.496 -16.929 -12.901 1.00 55.25 100 ASP A C 1
ATOM 820 O O . ASP A 1 100 ? 20.262 -17.503 -13.678 1.00 55.25 100 ASP A O 1
ATOM 824 N N . ASP A 1 101 ? 18.503 -17.576 -12.281 1.00 55.81 101 ASP A N 1
ATOM 825 C CA . ASP A 1 101 ? 18.200 -18.993 -12.449 1.00 55.81 101 ASP A CA 1
ATOM 826 C C . ASP A 1 101 ? 17.136 -19.192 -13.542 1.00 55.81 101 ASP A C 1
ATOM 828 O O . ASP A 1 101 ? 15.936 -19.029 -13.312 1.00 55.81 101 ASP A O 1
ATOM 832 N N . ASP A 1 102 ? 17.629 -19.593 -14.713 1.00 53.81 102 ASP A N 1
ATOM 833 C CA . ASP A 1 102 ? 16.898 -20.100 -15.879 1.00 53.81 102 ASP A CA 1
ATOM 834 C C . ASP A 1 102 ? 16.042 -19.077 -16.653 1.00 53.81 102 ASP A C 1
ATOM 836 O O . ASP A 1 102 ? 14.810 -19.110 -16.650 1.00 53.81 102 ASP A O 1
ATOM 840 N N . ASP A 1 103 ? 16.727 -18.240 -17.442 1.00 55.22 103 ASP A N 1
ATOM 841 C CA . ASP A 1 103 ? 16.169 -17.365 -18.492 1.00 55.22 103 ASP A CA 1
ATOM 842 C C . ASP A 1 103 ? 15.289 -18.098 -19.541 1.00 55.22 103 ASP A C 1
ATOM 844 O O . ASP A 1 103 ? 14.747 -17.460 -20.449 1.00 55.22 103 ASP A O 1
ATOM 848 N N . SER A 1 104 ? 15.160 -19.431 -19.468 1.00 56.34 104 SER A N 1
ATOM 849 C CA . SER A 1 104 ? 14.372 -20.248 -20.398 1.00 56.34 104 SER A CA 1
ATOM 850 C C . SER A 1 104 ? 13.022 -20.734 -19.852 1.00 56.34 104 SER A C 1
ATOM 852 O O . SER A 1 104 ? 12.204 -21.233 -20.630 1.00 56.34 104 SER A O 1
ATOM 854 N N . ALA A 1 105 ? 12.742 -20.555 -18.556 1.00 65.62 105 ALA A N 1
ATOM 855 C CA . ALA A 1 105 ? 11.462 -20.945 -17.974 1.00 65.62 105 ALA A CA 1
ATOM 856 C C . ALA A 1 105 ? 10.372 -19.899 -18.272 1.00 65.62 105 ALA A C 1
ATOM 858 O O . ALA A 1 105 ? 10.491 -18.721 -17.931 1.00 65.62 105 ALA A O 1
ATOM 859 N N . GLU A 1 106 ? 9.277 -20.331 -18.904 1.00 69.31 106 GLU A N 1
ATOM 860 C CA . GLU A 1 106 ? 8.108 -19.482 -19.137 1.00 69.31 106 GLU A CA 1
ATOM 861 C C . GLU A 1 106 ? 7.523 -19.011 -17.794 1.00 69.31 106 GLU A C 1
ATOM 863 O O . GLU A 1 106 ? 7.269 -19.814 -16.891 1.00 69.31 106 GLU A O 1
ATOM 868 N N . ALA A 1 107 ? 7.331 -17.696 -17.649 1.00 72.88 107 ALA A N 1
ATOM 869 C CA . ALA A 1 107 ? 6.839 -17.111 -16.408 1.00 72.88 107 ALA A CA 1
ATOM 870 C C . ALA A 1 107 ? 5.459 -17.699 -16.039 1.00 72.88 107 ALA A C 1
ATOM 872 O O . ALA A 1 107 ? 4.575 -17.756 -16.903 1.00 72.88 107 ALA A O 1
ATOM 873 N N . PRO A 1 108 ? 5.231 -18.090 -14.768 1.00 82.50 108 PRO A N 1
ATOM 874 C CA . PRO A 1 108 ? 3.955 -18.645 -14.328 1.00 82.50 108 PRO A CA 1
ATOM 875 C C . PRO A 1 108 ? 2.763 -17.763 -14.712 1.00 82.50 108 PRO A C 1
ATOM 877 O O . PRO A 1 108 ? 2.842 -16.540 -14.627 1.00 82.50 108 PRO A O 1
ATOM 880 N N . LEU A 1 109 ? 1.619 -18.374 -15.036 1.00 84.62 109 LEU A N 1
ATOM 881 C CA . LEU A 1 109 ? 0.424 -17.648 -15.498 1.00 84.62 109 LEU A CA 1
ATOM 882 C C . LEU A 1 109 ? -0.076 -16.581 -14.514 1.00 84.62 109 LEU A C 1
ATOM 884 O O . LEU A 1 109 ? -0.568 -15.542 -14.932 1.00 84.62 109 LEU A O 1
ATOM 888 N N . TRP A 1 110 ? 0.078 -16.788 -13.202 1.00 85.06 110 TRP A N 1
ATOM 889 C CA . TRP A 1 110 ? -0.288 -15.769 -12.210 1.00 85.06 110 TRP A CA 1
ATOM 890 C C . TRP A 1 110 ? 0.581 -14.504 -12.295 1.00 85.06 110 TRP A C 1
ATOM 892 O O . TRP A 1 110 ? 0.192 -13.471 -11.763 1.00 85.06 110 TRP A O 1
ATOM 902 N N . GLN A 1 111 ? 1.744 -14.581 -12.944 1.00 75.88 111 GLN A N 1
ATOM 903 C CA . GLN A 1 111 ? 2.676 -13.478 -13.153 1.00 75.88 111 GLN A CA 1
ATOM 904 C C . GLN A 1 111 ? 2.558 -12.891 -14.569 1.00 75.88 111 GLN A C 1
ATOM 906 O O . GLN A 1 111 ? 2.670 -11.675 -14.725 1.00 75.88 111 GLN A O 1
ATOM 911 N N . SER A 1 112 ? 2.323 -13.730 -15.583 1.00 79.19 112 SER A N 1
ATOM 912 C CA . SER A 1 112 ? 2.329 -13.349 -17.004 1.00 79.19 112 SER A CA 1
ATOM 913 C C . SER A 1 112 ? 0.948 -13.057 -17.606 1.00 79.19 112 SER A C 1
ATOM 915 O O . SER A 1 112 ? 0.862 -12.260 -18.540 1.00 79.19 112 SER A O 1
ATOM 917 N N . ASP A 1 113 ? -0.132 -13.647 -17.083 1.00 84.44 113 ASP A N 1
ATOM 918 C CA . ASP A 1 113 ? -1.493 -13.501 -17.613 1.00 84.44 113 ASP A CA 1
ATOM 919 C C . ASP A 1 113 ? -2.333 -12.529 -16.763 1.00 84.44 113 ASP A C 1
ATOM 921 O O . ASP A 1 113 ? -2.657 -12.776 -15.595 1.00 84.44 113 ASP A O 1
ATOM 925 N N . GLU A 1 114 ? -2.733 -11.410 -17.372 1.00 84.69 114 GLU A N 1
ATOM 926 C CA . GLU A 1 114 ? -3.549 -10.379 -16.723 1.00 84.69 114 GLU A CA 1
ATOM 927 C C . GLU A 1 114 ? -4.952 -10.876 -16.337 1.00 84.69 114 GLU A C 1
ATOM 929 O O . GLU A 1 114 ? -5.497 -10.450 -15.317 1.00 84.69 114 GLU A O 1
ATOM 934 N N . GLN A 1 115 ? -5.546 -11.802 -17.096 1.00 90.38 115 GLN A N 1
ATOM 935 C CA . GLN A 1 115 ? -6.844 -12.380 -16.742 1.00 90.38 115 GLN A CA 1
ATOM 936 C C . GLN A 1 115 ? -6.727 -13.245 -15.490 1.00 90.38 115 GLN A C 1
ATOM 938 O O . GLN A 1 115 ? -7.579 -13.157 -14.602 1.00 90.38 115 GLN A O 1
ATOM 943 N N . VAL A 1 116 ? -5.649 -14.026 -15.379 1.00 91.81 116 VAL A N 1
ATOM 944 C CA . VAL A 1 116 ? -5.365 -14.832 -14.183 1.00 91.81 116 VAL A CA 1
ATOM 945 C C . VAL A 1 116 ? -5.119 -13.924 -12.978 1.00 91.81 116 VAL A C 1
ATOM 947 O O . VAL A 1 116 ? -5.740 -14.123 -11.931 1.00 91.81 116 VAL A O 1
ATOM 950 N N . ARG A 1 117 ? -4.302 -12.871 -13.121 1.00 87.88 117 ARG A N 1
ATOM 951 C CA . ARG A 1 117 ? -4.078 -11.860 -12.066 1.00 87.88 117 ARG A CA 1
ATOM 952 C C . ARG A 1 117 ? -5.374 -11.189 -11.621 1.00 87.88 117 ARG A C 1
ATOM 954 O O . ARG A 1 117 ? -5.627 -11.046 -10.424 1.00 87.88 117 ARG A O 1
ATOM 961 N N . SER A 1 118 ? -6.201 -10.770 -12.576 1.00 88.88 118 SER A N 1
ATOM 962 C CA . SER A 1 118 ? -7.502 -10.153 -12.312 1.00 88.88 118 SER A CA 1
ATOM 963 C C . SER A 1 118 ? -8.443 -11.114 -11.576 1.00 88.88 118 SER A C 1
ATOM 965 O O . SER A 1 118 ? -9.039 -10.740 -10.565 1.00 88.88 118 SER A O 1
ATOM 967 N N . GLY A 1 119 ? -8.499 -12.382 -11.995 1.00 95.19 119 GLY A N 1
ATOM 968 C CA . GLY A 1 119 ? -9.279 -13.424 -11.326 1.00 95.19 119 GLY A CA 1
ATOM 969 C C . GLY A 1 119 ? -8.840 -13.668 -9.879 1.00 95.19 119 GLY A C 1
ATOM 970 O O . GLY A 1 119 ? -9.683 -13.701 -8.981 1.00 95.19 119 GLY A O 1
ATOM 971 N N . ILE A 1 120 ? -7.528 -13.766 -9.628 1.00 92.75 120 ILE A N 1
ATOM 972 C CA . ILE A 1 120 ? -6.968 -13.914 -8.274 1.00 92.75 120 ILE A CA 1
ATOM 973 C C . ILE A 1 120 ? -7.356 -12.716 -7.399 1.00 92.75 120 ILE A C 1
ATOM 975 O O . ILE A 1 120 ? -7.876 -12.906 -6.298 1.00 92.75 120 ILE A O 1
ATOM 979 N N . ARG A 1 121 ? -7.167 -11.483 -7.893 1.00 89.31 121 ARG A N 1
ATOM 980 C CA . ARG A 1 121 ? -7.563 -10.260 -7.173 1.00 89.31 121 ARG A CA 1
ATOM 981 C C . ARG A 1 121 ? -9.056 -10.245 -6.855 1.00 89.31 121 ARG A C 1
ATOM 983 O O . ARG A 1 121 ? -9.429 -9.919 -5.731 1.00 89.31 121 ARG A O 1
ATOM 990 N N . GLY A 1 122 ? -9.900 -10.651 -7.803 1.00 95.38 122 GLY A N 1
ATOM 991 C CA . GLY A 1 122 ? -11.347 -10.746 -7.612 1.00 95.38 122 GLY A CA 1
ATOM 992 C C . GLY A 1 122 ? -11.747 -11.731 -6.510 1.00 95.38 122 GLY A C 1
ATOM 993 O O . GLY A 1 122 ? -12.574 -11.398 -5.661 1.00 95.38 122 GLY A O 1
ATOM 994 N N . ILE A 1 123 ? -11.132 -12.918 -6.476 1.00 96.44 123 ILE A N 1
ATOM 995 C CA . ILE A 1 123 ? -11.382 -13.925 -5.432 1.00 96.44 123 ILE A CA 1
ATOM 996 C C . ILE A 1 123 ? -10.936 -13.412 -4.058 1.00 96.44 123 ILE A C 1
ATOM 998 O O . ILE A 1 123 ? -11.710 -13.473 -3.105 1.00 96.44 123 ILE A O 1
ATOM 1002 N N . LEU A 1 124 ? -9.729 -12.847 -3.958 1.00 94.94 124 LEU A N 1
ATOM 1003 C CA . LEU A 1 124 ? -9.214 -12.296 -2.699 1.00 94.94 124 LEU A CA 1
ATOM 1004 C C . LEU A 1 124 ? -10.060 -11.124 -2.187 1.00 94.94 124 LEU A C 1
ATOM 1006 O O . LEU A 1 124 ? -10.262 -10.986 -0.980 1.00 94.94 124 LEU A O 1
ATOM 1010 N N . LEU A 1 125 ? -10.562 -10.280 -3.092 1.00 94.88 125 LEU A N 1
ATOM 1011 C CA . LEU A 1 125 ? -11.448 -9.176 -2.738 1.00 94.88 125 LEU A CA 1
ATOM 1012 C C . LEU A 1 125 ? -12.776 -9.691 -2.179 1.00 94.88 125 LEU A C 1
ATOM 1014 O O . LEU A 1 125 ? -13.215 -9.208 -1.138 1.00 94.88 125 LEU A O 1
ATOM 1018 N N . ARG A 1 126 ? -13.384 -10.693 -2.827 1.00 97.31 126 ARG A N 1
ATOM 1019 C CA . ARG A 1 126 ? -14.602 -11.347 -2.329 1.00 97.31 126 ARG A CA 1
ATOM 1020 C C . ARG A 1 126 ? -14.386 -11.901 -0.921 1.00 97.31 126 ARG A C 1
ATOM 1022 O O . ARG A 1 126 ? -15.166 -11.594 -0.025 1.00 97.31 126 ARG A O 1
ATOM 1029 N N . ASP A 1 127 ? -13.316 -12.663 -0.716 1.00 97.44 127 ASP A N 1
ATOM 1030 C CA . ASP A 1 127 ? -13.038 -13.292 0.579 1.00 97.44 127 ASP A CA 1
ATOM 1031 C C . ASP A 1 127 ? -12.801 -12.238 1.678 1.00 97.44 127 ASP A C 1
ATOM 1033 O O . ASP A 1 127 ? -13.276 -12.387 2.806 1.00 97.44 127 ASP A O 1
ATOM 1037 N N . ARG A 1 128 ? -12.149 -11.116 1.339 1.00 95.44 128 ARG A N 1
ATOM 1038 C CA . ARG A 1 128 ? -11.990 -9.970 2.245 1.00 95.44 128 ARG A CA 1
ATOM 1039 C C . ARG A 1 128 ? -13.322 -9.292 2.569 1.00 95.44 128 ARG A C 1
ATOM 1041 O O . ARG A 1 128 ? -13.530 -8.890 3.711 1.00 95.44 128 ARG A O 1
ATOM 1048 N N . CYS A 1 129 ? -14.223 -9.155 1.597 1.00 97.31 129 CYS A N 1
ATOM 1049 C CA . CYS A 1 129 ? -15.568 -8.638 1.847 1.00 97.31 129 CYS A CA 1
ATOM 1050 C C . CYS A 1 129 ? -16.344 -9.540 2.818 1.00 97.31 129 CYS A C 1
ATOM 1052 O O . CYS A 1 129 ? -17.010 -9.026 3.716 1.00 97.31 129 CYS A O 1
ATOM 1054 N N . ASP A 1 130 ? -16.220 -10.863 2.687 1.00 97.12 130 ASP A N 1
ATOM 1055 C CA . ASP A 1 130 ? -16.859 -11.817 3.598 1.00 97.12 130 ASP A CA 1
ATOM 1056 C C . ASP A 1 130 ? -16.286 -11.733 5.021 1.00 97.12 130 ASP A C 1
ATOM 1058 O O . ASP A 1 130 ? -17.032 -11.799 6.004 1.00 97.12 130 ASP A O 1
ATOM 1062 N N . GLU A 1 131 ? -14.967 -11.578 5.150 1.00 96.69 131 GLU A N 1
ATOM 1063 C CA . GLU A 1 131 ? -14.299 -11.351 6.434 1.00 96.69 131 GLU A CA 1
ATOM 1064 C C . GLU A 1 131 ? -14.769 -10.047 7.091 1.00 96.69 131 GLU A C 1
ATOM 1066 O O . GLU A 1 131 ? -15.203 -10.057 8.247 1.00 96.69 131 GLU A O 1
ATOM 1071 N N . GLU A 1 132 ? -14.754 -8.939 6.347 1.00 97.06 132 GLU A N 1
ATOM 1072 C CA . GLU A 1 132 ? -15.174 -7.634 6.856 1.00 97.06 132 GLU A CA 1
ATOM 1073 C C . GLU A 1 132 ? -16.653 -7.648 7.251 1.00 97.06 132 GLU A C 1
ATOM 1075 O O . GLU A 1 132 ? -17.023 -7.136 8.305 1.00 97.06 132 GLU A O 1
ATOM 1080 N N . HIS A 1 133 ? -17.512 -8.320 6.480 1.00 97.38 133 HIS A N 1
ATOM 1081 C CA . HIS A 1 133 ? -18.918 -8.470 6.839 1.00 97.38 133 HIS A CA 1
ATOM 1082 C C . HIS A 1 133 ? -19.096 -9.210 8.174 1.00 97.38 133 HIS A C 1
ATOM 1084 O O . HIS A 1 133 ? -19.884 -8.784 9.022 1.00 97.38 133 HIS A O 1
ATOM 1090 N N . LYS A 1 134 ? -18.350 -10.300 8.405 1.00 96.81 134 LYS A N 1
ATOM 1091 C CA . LYS A 1 134 ? -18.370 -11.020 9.693 1.00 96.81 134 LYS A CA 1
ATOM 1092 C C . LYS A 1 134 ? -17.893 -10.127 10.836 1.00 96.81 134 LYS A C 1
ATOM 1094 O O . LYS A 1 134 ? -18.531 -10.090 11.889 1.00 96.81 134 LYS A O 1
ATOM 1099 N N . ARG A 1 135 ? -16.812 -9.378 10.619 1.00 97.06 135 ARG A N 1
ATOM 1100 C CA . ARG A 1 135 ? -16.262 -8.445 11.604 1.00 97.06 135 ARG A CA 1
ATOM 1101 C C . ARG A 1 135 ? -17.256 -7.339 11.961 1.00 97.06 135 ARG A C 1
ATOM 1103 O O . ARG A 1 135 ? -17.521 -7.136 13.142 1.00 97.06 135 ARG A O 1
ATOM 1110 N N . LEU A 1 136 ? -17.871 -6.698 10.968 1.00 97.44 136 LEU A N 1
ATOM 1111 C CA . LEU A 1 136 ? -18.889 -5.664 11.173 1.00 97.44 136 LEU A CA 1
ATOM 1112 C C . LEU A 1 136 ? -20.086 -6.193 11.966 1.00 97.44 136 LEU A C 1
ATOM 1114 O O . LEU A 1 136 ? -20.598 -5.503 12.843 1.00 97.44 136 LEU A O 1
ATOM 1118 N N . ARG A 1 137 ? -20.519 -7.437 11.719 1.00 97.50 137 ARG A N 1
ATOM 1119 C CA . ARG A 1 137 ? -21.588 -8.055 12.520 1.00 97.50 137 ARG A CA 1
ATOM 1120 C C . ARG A 1 137 ? -21.195 -8.190 13.988 1.00 97.50 137 ARG A C 1
ATOM 1122 O O . ARG A 1 137 ? -22.026 -7.905 14.848 1.00 97.50 137 ARG A O 1
ATOM 1129 N N . HIS A 1 138 ? -19.959 -8.592 14.279 1.00 95.56 138 HIS A N 1
ATOM 1130 C CA . HIS A 1 138 ? -19.464 -8.632 15.656 1.00 95.56 138 HIS A CA 1
ATOM 1131 C C . HIS A 1 138 ? -19.390 -7.232 16.271 1.00 95.56 138 HIS A C 1
ATOM 1133 O O . HIS A 1 138 ? -19.871 -7.043 17.382 1.00 95.56 138 HIS A O 1
ATOM 1139 N N . GLU A 1 139 ? -18.865 -6.241 15.548 1.00 97.38 139 GLU A N 1
ATOM 1140 C CA . GLU A 1 139 ? -18.765 -4.860 16.037 1.00 97.38 139 GLU A CA 1
ATOM 1141 C C . GLU A 1 139 ? -20.145 -4.260 16.348 1.00 97.38 139 GLU A C 1
ATOM 1143 O O . GLU A 1 139 ? -20.332 -3.680 17.416 1.00 97.38 139 GLU A O 1
ATOM 1148 N N . VAL A 1 140 ? -21.145 -4.475 15.485 1.00 97.81 140 VAL A N 1
ATOM 1149 C CA . VAL A 1 140 ? -22.532 -4.037 15.728 1.00 97.81 140 VAL A CA 1
ATOM 1150 C C . VAL A 1 140 ? -23.102 -4.666 16.996 1.00 97.81 140 VAL A C 1
ATOM 1152 O O . VAL A 1 140 ? -23.749 -3.980 17.787 1.00 97.81 140 VAL A O 1
ATOM 1155 N N . VAL A 1 141 ? -22.885 -5.966 17.199 1.00 97.50 141 VAL A N 1
ATOM 1156 C CA . VAL A 1 141 ? -23.351 -6.656 18.407 1.00 97.50 141 VAL A CA 1
ATOM 1157 C C . VAL A 1 141 ? -22.665 -6.077 19.645 1.00 97.50 141 VAL A C 1
ATOM 1159 O O . VAL A 1 141 ? -23.358 -5.699 20.588 1.00 97.50 141 VAL A O 1
ATOM 1162 N N . SER A 1 142 ? -21.341 -5.922 19.619 1.00 96.62 142 SER A N 1
ATOM 1163 C CA . SER A 1 142 ? -20.569 -5.350 20.727 1.00 96.62 142 SER A CA 1
ATOM 1164 C C . SER A 1 142 ? -21.017 -3.931 21.085 1.00 96.62 142 SER A C 1
ATOM 1166 O O . SER A 1 142 ? -21.232 -3.642 22.257 1.00 96.62 142 SER A O 1
ATOM 1168 N N . ILE A 1 143 ? -21.226 -3.059 20.091 1.00 97.75 143 ILE A N 1
ATOM 1169 C CA . ILE A 1 143 ? -21.677 -1.674 20.315 1.00 97.75 143 ILE A CA 1
ATOM 1170 C C . ILE A 1 143 ? -23.072 -1.645 20.943 1.00 97.75 143 ILE A C 1
ATOM 1172 O O . ILE A 1 143 ? -23.327 -0.843 21.838 1.00 97.75 143 ILE A O 1
ATOM 1176 N N . ARG A 1 144 ? -23.980 -2.524 20.504 1.00 97.38 144 ARG A N 1
ATOM 1177 C CA . ARG A 1 144 ? -25.332 -2.605 21.073 1.00 97.38 144 ARG A CA 1
ATOM 1178 C C . ARG A 1 144 ? -25.322 -3.067 22.525 1.00 97.38 144 ARG A C 1
ATOM 1180 O O . ARG A 1 144 ? -26.072 -2.509 23.319 1.00 97.38 144 ARG A O 1
ATOM 1187 N N . TYR A 1 145 ? -24.502 -4.065 22.858 1.00 97.50 145 TYR A N 1
ATOM 1188 C CA . TYR A 1 145 ? -24.345 -4.517 24.241 1.00 97.50 145 TYR A CA 1
ATOM 1189 C C . TYR A 1 145 ? -23.769 -3.410 25.117 1.00 97.50 145 TYR A C 1
ATOM 1191 O O . TYR A 1 145 ? -24.399 -3.046 26.104 1.00 97.50 145 TYR A O 1
ATOM 1199 N N . TRP A 1 146 ? -22.659 -2.805 24.689 1.00 97.69 146 TRP A N 1
ATOM 1200 C CA . TRP A 1 146 ? -22.035 -1.709 25.423 1.00 97.69 146 TRP A CA 1
ATOM 1201 C C . TRP A 1 146 ? -23.008 -0.544 25.652 1.00 97.69 146 TRP A C 1
ATOM 1203 O O . TRP A 1 146 ? -23.176 -0.097 26.780 1.00 97.69 146 TRP A O 1
ATOM 1213 N N . PHE A 1 147 ? -23.738 -0.107 24.619 1.00 97.69 147 PHE A N 1
ATOM 1214 C CA . PHE A 1 147 ? -24.723 0.969 24.762 1.00 97.69 147 PHE A CA 1
ATOM 1215 C C . PHE A 1 147 ? -25.840 0.622 25.755 1.00 97.69 147 PHE A C 1
ATOM 1217 O O . PHE A 1 147 ? -26.256 1.478 26.531 1.00 97.69 147 PHE A O 1
ATOM 1224 N N . ALA A 1 148 ? -26.334 -0.619 25.741 1.00 97.44 148 ALA A N 1
ATOM 1225 C CA . ALA A 1 148 ? -27.359 -1.053 26.683 1.00 97.44 148 ALA A CA 1
ATOM 1226 C C . ALA A 1 148 ? -26.838 -1.053 28.129 1.00 97.44 148 ALA A C 1
ATOM 1228 O O . ALA A 1 148 ? -27.556 -0.617 29.026 1.00 97.44 148 ALA A O 1
ATOM 1229 N N . GLU A 1 149 ? -25.601 -1.505 28.352 1.00 96.94 149 GLU A N 1
ATOM 1230 C CA . GLU A 1 149 ? -24.955 -1.478 29.669 1.00 96.94 149 GLU A CA 1
ATOM 1231 C C . GLU A 1 149 ? -24.776 -0.047 30.190 1.00 96.94 149 GLU A C 1
ATOM 1233 O O . GLU A 1 149 ? -25.208 0.251 31.304 1.00 96.94 149 GLU A O 1
ATOM 1238 N N . GLU A 1 150 ? -24.234 0.856 29.369 1.00 97.06 150 GLU A N 1
ATOM 1239 C CA . GLU A 1 150 ? -24.069 2.272 29.727 1.00 97.06 150 GLU A CA 1
ATOM 1240 C C . GLU A 1 150 ? -25.417 2.953 29.994 1.00 97.06 150 GLU A C 1
ATOM 1242 O O . GLU A 1 150 ? -25.570 3.698 30.963 1.00 97.06 150 GLU A O 1
ATOM 1247 N N . TRP A 1 151 ? -26.431 2.666 29.171 1.00 96.75 151 TRP A N 1
ATOM 1248 C CA . TRP A 1 151 ? -27.774 3.209 29.360 1.00 96.75 151 TRP A CA 1
ATOM 1249 C C . TRP A 1 151 ? -28.396 2.749 30.683 1.00 96.75 151 TRP A C 1
ATOM 1251 O O . TRP A 1 151 ? -28.948 3.563 31.421 1.00 96.75 151 TRP A O 1
ATOM 1261 N N . MET A 1 152 ? -28.276 1.460 31.016 1.00 96.69 152 MET A N 1
ATOM 1262 C CA . MET A 1 152 ? -28.754 0.926 32.295 1.00 96.69 152 MET A CA 1
ATOM 1263 C C . MET A 1 152 ? -28.010 1.540 33.488 1.00 96.69 152 MET A C 1
ATOM 1265 O O . MET A 1 152 ? -28.642 1.863 34.494 1.00 96.69 152 MET A O 1
ATOM 1269 N N . ALA A 1 153 ? -26.693 1.739 33.383 1.00 95.06 153 ALA A N 1
ATOM 1270 C CA . ALA A 1 153 ? -25.896 2.375 34.431 1.00 95.06 153 ALA A CA 1
ATOM 1271 C C . ALA A 1 153 ? -26.310 3.840 34.668 1.00 95.06 153 ALA A C 1
ATOM 1273 O O . ALA A 1 153 ? -26.467 4.265 35.818 1.00 95.06 153 ALA A O 1
ATOM 1274 N N . LEU A 1 154 ? -26.559 4.594 33.592 1.00 94.94 154 LEU A N 1
ATOM 1275 C CA . LEU A 1 154 ? -27.064 5.967 33.671 1.00 94.94 154 LEU A CA 1
ATOM 1276 C C . LEU A 1 154 ? -28.461 6.021 34.284 1.00 94.94 154 LEU A C 1
ATOM 1278 O O . LEU A 1 154 ? -28.692 6.825 35.184 1.00 94.94 154 LEU A O 1
ATOM 1282 N N . GLN A 1 155 ? -29.372 5.149 33.843 1.00 95.50 155 GLN A N 1
ATOM 1283 C CA . GLN A 1 155 ? -30.730 5.095 34.380 1.00 95.50 155 GLN A CA 1
ATOM 1284 C C . GLN A 1 155 ? -30.716 4.812 35.884 1.00 95.50 155 GLN A C 1
ATOM 1286 O O . GLN A 1 155 ? -31.362 5.523 36.644 1.00 95.50 155 GLN A O 1
ATOM 1291 N N . LYS A 1 156 ? -29.901 3.847 36.323 1.00 93.69 156 LYS A N 1
ATOM 1292 C CA . LYS A 1 156 ? -29.740 3.534 37.744 1.00 93.69 156 LYS A CA 1
ATOM 1293 C C . LYS A 1 156 ? -29.232 4.737 38.543 1.00 93.69 156 LYS A C 1
ATOM 1295 O O . LYS A 1 156 ? -29.772 5.032 39.599 1.00 93.69 156 LYS A O 1
ATOM 1300 N N . THR A 1 157 ? -28.238 5.454 38.020 1.00 94.00 157 THR A N 1
ATOM 1301 C CA . THR A 1 157 ? -27.715 6.672 38.664 1.00 94.00 157 THR A CA 1
ATOM 1302 C C . THR A 1 157 ? -28.793 7.755 38.778 1.00 94.00 157 THR A C 1
ATOM 1304 O O . THR A 1 157 ? -28.895 8.430 39.799 1.00 94.00 157 THR A O 1
ATOM 1307 N N . ILE A 1 158 ? -29.615 7.928 37.738 1.00 92.44 158 ILE A N 1
ATOM 1308 C CA . ILE A 1 158 ? -30.727 8.889 37.740 1.00 92.44 158 ILE A CA 1
ATOM 1309 C C . ILE A 1 158 ? -31.776 8.507 38.787 1.00 92.44 158 ILE A C 1
ATOM 1311 O O . ILE A 1 158 ? -32.229 9.378 39.529 1.00 92.44 158 ILE A O 1
ATOM 1315 N N . ASP A 1 159 ? -32.141 7.227 38.859 1.00 91.38 159 ASP A N 1
ATOM 1316 C CA . ASP A 1 159 ? -33.132 6.724 39.810 1.00 91.38 159 ASP A CA 1
ATOM 1317 C C . ASP A 1 159 ? -32.626 6.885 41.259 1.00 91.38 159 ASP A C 1
ATOM 1319 O O . ASP A 1 159 ? -33.346 7.415 42.104 1.00 91.38 159 ASP A O 1
ATOM 1323 N N . GLU A 1 160 ? -31.355 6.559 41.528 1.00 88.00 160 GLU A N 1
ATOM 1324 C CA . GLU A 1 160 ? -30.706 6.770 42.834 1.00 88.00 160 GLU A CA 1
ATOM 1325 C C . GLU A 1 160 ? -30.686 8.255 43.248 1.00 88.00 160 GLU A C 1
ATOM 1327 O O . GLU A 1 160 ? -30.971 8.578 44.402 1.00 88.00 160 GLU A O 1
ATOM 1332 N N . LEU A 1 161 ? -30.401 9.176 42.316 1.00 84.69 161 LEU A N 1
ATOM 1333 C CA . LEU A 1 161 ? -30.432 10.627 42.564 1.00 84.69 161 LEU A CA 1
ATOM 1334 C C . LEU A 1 161 ? -31.849 11.170 42.805 1.00 84.69 161 LEU A C 1
ATOM 1336 O O . LEU A 1 161 ? -32.030 12.182 43.490 1.00 84.69 161 LEU A O 1
ATOM 1340 N N . HIS A 1 162 ? -32.860 10.535 42.211 1.00 81.69 162 HIS A N 1
ATOM 1341 C CA . HIS A 1 162 ? -34.260 10.870 42.451 1.00 81.69 162 HIS A CA 1
ATOM 1342 C C . HIS A 1 162 ? -34.683 10.397 43.849 1.00 81.69 162 HIS A C 1
ATOM 1344 O O . HIS A 1 162 ? -35.277 11.168 44.604 1.00 81.69 162 HIS A O 1
ATOM 1350 N N . GLU A 1 163 ? -34.325 9.168 44.228 1.00 76.81 163 GLU A N 1
ATOM 1351 C CA . GLU A 1 163 ? -34.634 8.588 45.541 1.00 76.81 163 GLU A CA 1
ATOM 1352 C C . GLU A 1 163 ? -33.892 9.279 46.697 1.00 76.81 163 GLU A C 1
ATOM 1354 O O . GLU A 1 163 ? -34.462 9.443 47.777 1.00 76.81 163 GLU A O 1
ATOM 1359 N N . SER A 1 164 ? -32.658 9.750 46.484 1.00 73.88 164 SER A N 1
ATOM 1360 C CA . SER A 1 164 ? -31.877 10.472 47.500 1.00 73.88 164 SER A CA 1
ATOM 1361 C C . SER A 1 164 ? -32.361 11.908 47.761 1.00 73.88 164 SER A C 1
ATOM 1363 O O . SER A 1 164 ? -31.901 12.554 48.704 1.00 73.88 164 SER A O 1
ATOM 1365 N N . GLY A 1 165 ? -33.298 12.430 46.957 1.00 60.16 165 GLY A N 1
ATOM 1366 C CA . GLY A 1 165 ? -33.816 13.798 47.076 1.00 60.16 165 GLY A CA 1
ATOM 1367 C C . GLY A 1 165 ? -32.824 14.896 46.660 1.00 60.16 165 GLY A C 1
ATOM 1368 O O . GLY A 1 165 ? -33.117 16.084 46.820 1.00 60.16 165 GLY A O 1
ATOM 1369 N N . GLU A 1 166 ? -31.666 14.540 46.096 1.00 57.72 166 GLU A N 1
ATOM 1370 C CA . GLU A 1 166 ? -30.603 15.484 45.715 1.00 57.72 166 GLU A CA 1
ATOM 1371 C C . GLU A 1 166 ? -30.899 16.272 44.428 1.00 57.72 166 GLU A C 1
ATOM 1373 O O . GLU A 1 166 ? -30.238 17.277 44.146 1.00 57.72 166 GLU A O 1
ATOM 1378 N N . PHE A 1 167 ? -31.943 15.898 43.678 1.00 53.66 167 PHE A N 1
ATOM 1379 C CA . PHE A 1 167 ? -32.382 16.614 42.471 1.00 53.66 167 PHE A CA 1
ATOM 1380 C C . PHE A 1 167 ? -32.673 18.108 42.721 1.00 53.66 167 PHE A C 1
ATOM 1382 O O . PHE A 1 167 ? -32.465 18.944 41.840 1.00 53.66 167 PHE A O 1
ATOM 1389 N N . ALA A 1 168 ? -33.101 18.475 43.935 1.00 51.72 168 ALA A N 1
ATOM 1390 C CA . ALA A 1 168 ? -33.346 19.869 44.311 1.00 51.72 168 ALA A CA 1
ATOM 1391 C C . ALA A 1 168 ? -32.065 20.666 44.642 1.00 51.72 168 ALA A C 1
ATOM 1393 O O . ALA A 1 168 ? -32.099 21.899 44.651 1.00 51.72 168 ALA A O 1
ATOM 1394 N N . LEU A 1 169 ? -30.940 19.994 44.917 1.00 52.19 169 LEU A N 1
ATOM 1395 C CA . LEU A 1 169 ? -29.682 20.636 45.312 1.00 52.19 169 LEU A CA 1
ATOM 1396 C C . LEU A 1 169 ? -28.753 20.893 44.118 1.00 52.19 169 LEU A C 1
ATOM 1398 O O . LEU A 1 169 ? -28.089 21.927 44.095 1.00 52.19 169 LEU A O 1
ATOM 1402 N N . SER A 1 170 ? -28.747 20.035 43.091 1.00 51.72 170 SER A N 1
ATOM 1403 C CA . SER A 1 170 ? -27.829 20.201 41.947 1.00 51.72 170 SER A CA 1
ATOM 1404 C C . SER A 1 170 ? -28.276 21.288 40.952 1.00 51.72 170 SER A C 1
ATOM 1406 O O . SER A 1 170 ? -27.439 22.010 40.407 1.00 51.72 170 SER A O 1
ATOM 1408 N N . LEU A 1 171 ? -29.589 21.503 40.787 1.00 50.31 171 LEU A N 1
ATOM 1409 C CA . LEU A 1 171 ? -30.143 22.564 39.929 1.00 50.31 171 LEU A CA 1
ATOM 1410 C C . LEU A 1 171 ? -30.027 23.979 40.530 1.00 50.31 171 LEU A C 1
ATOM 1412 O O . LEU A 1 171 ? -30.200 24.957 39.808 1.00 50.31 171 LEU A O 1
ATOM 1416 N N . ARG A 1 172 ? -29.711 24.114 41.828 1.00 45.25 172 ARG A N 1
ATOM 1417 C CA . ARG A 1 172 ? -29.459 25.416 42.484 1.00 45.25 172 ARG A CA 1
ATOM 1418 C C . ARG A 1 172 ? -28.002 25.876 42.425 1.00 45.25 172 ARG A C 1
ATOM 1420 O O . ARG A 1 172 ? -27.745 27.034 42.721 1.00 45.25 172 ARG A O 1
ATOM 1427 N N . ILE A 1 173 ? -27.066 24.995 42.073 1.00 49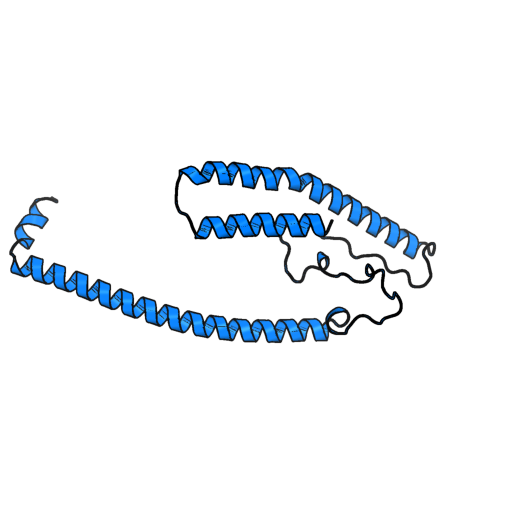.41 173 ILE A N 1
ATOM 1428 C CA . ILE A 1 173 ? -25.629 25.316 42.048 1.00 49.41 173 ILE A CA 1
ATOM 1429 C C . ILE A 1 173 ? -25.173 25.777 40.648 1.00 49.41 173 ILE A C 1
ATOM 1431 O O . ILE A 1 173 ? -24.129 26.406 40.524 1.00 49.41 173 ILE A O 1
ATOM 1435 N N . ASN A 1 174 ? -25.981 25.545 39.606 1.00 43.69 174 ASN A N 1
AT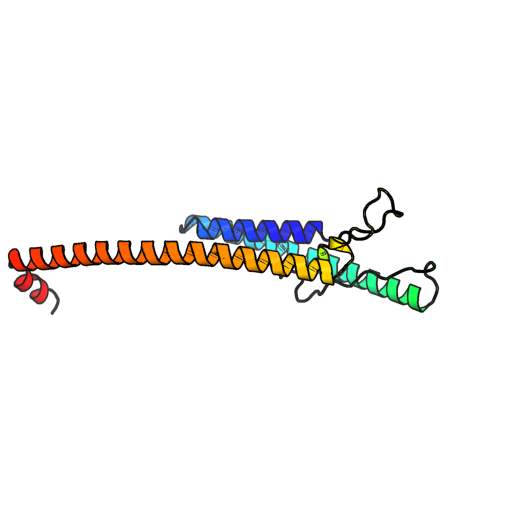OM 1436 C CA . ASN A 1 174 ? -25.655 25.882 38.213 1.00 43.69 174 ASN A CA 1
ATOM 1437 C C . ASN A 1 174 ? -26.502 27.027 37.612 1.00 43.69 174 ASN A C 1
ATOM 1439 O O . ASN A 1 174 ? -26.627 27.092 36.389 1.00 43.69 174 ASN A O 1
ATOM 1443 N N . ASN A 1 175 ? -27.082 27.915 38.432 1.00 39.41 175 ASN A N 1
ATOM 1444 C CA . ASN A 1 175 ? -27.754 29.136 37.961 1.00 39.41 175 ASN A CA 1
ATOM 1445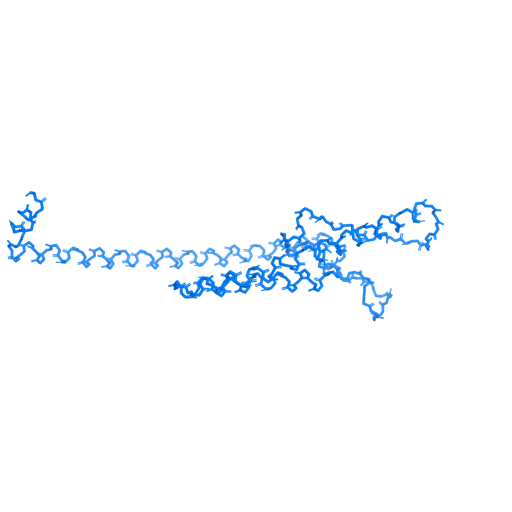 C C . ASN A 1 175 ? -27.243 30.371 38.708 1.00 39.41 175 ASN A C 1
ATOM 1447 O O . ASN A 1 175 ? -27.230 30.317 39.958 1.00 39.41 175 ASN A O 1
#

Sequence (175 aa):
LRAKLTARKFERDRLERSFRRQIDSSERKLQHHTEDAVKRRDPGIEALARRYNNLCKSMSEMIRLKRAPMNAVAPLPIPTKELFSLDIDDSIWDDIGLNDDDDSAEAPLWQSDEQVRSGIRGILLRDRCDEEHKRLRHEVVSIRYWFAEEWMALQKTIDELHESGEFALSLRINN

Secondary structure (DSSP, 8-state):
-HHHHHHHHHHHHHHHHHHTT---GGGHHHHHHHHHHHHHHHHHHHHHHHHHHHHHHHHHHHHHTT-SPTT--PPPPP-SSSTTS--TTSGGG--TT--SS-TTSPPPHHHH-HHHHHHHHHHHHHHHHHHHHHHHHHHHHHHHHHHHHHHHHHHHHHHHHHHTTTHHHHTTT--